Protein AF-C1FEG8-F1 (afdb_monomer_lite)

Secondary structure (DSSP, 8-state):
----S-GGGHHHHHHHHHHHHHTT-TT--GGGGG-HHHHHHHHHH-GGG----SSPPHHHHHHHHHHHHHHHHTTT----PPPPHHHHHHHHHHS---TT---------

Sequence (109 aa):
MQNFAPEEFKEQGKVLDDYAMEYDVPDVQLSRLLDADYLVSLEVAYPQDRDVSDPPTNAEMRFKARRWIKRTVEDGSIGRSRLPEDVEAAIKSRYPDEDGAYKGFKSKK

Radius of gyration: 14.51 Å; chains: 1; bounding box: 30×28×50 Å

Foldseek 3Di:
DDQPADPVLSVLQVLQCVLCVVLVNNVDSLSCLLVPVSLVVVCVVPVVLVPADVVGALVSSLVSSVQVSCVRRVVHPPDPDDDDPSNSVSSCVSRPDPPPPPPDPPPDD

Organism: Micromonas commoda (strain RCC299 / NOUM17 / CCMP2709) (NCBI:txid296587)

pLDDT: mean 75.81, std 14.87, range [41.03, 91.31]

Structure (mmCIF, N/CA/C/O backbone):
data_AF-C1FEG8-F1
#
_entry.id   AF-C1FEG8-F1
#
loop_
_atom_site.group_PDB
_atom_site.id
_atom_site.type_symbol
_atom_site.label_atom_id
_atom_site.label_alt_id
_atom_site.label_comp_id
_atom_site.label_asym_id
_atom_site.label_entity_id
_atom_site.label_seq_id
_atom_site.pdbx_PDB_ins_code
_atom_site.Cartn_x
_atom_site.Cartn_y
_atom_site.Cartn_z
_atom_site.occupancy
_atom_site.B_iso_or_equiv
_atom_site.auth_seq_id
_atom_site.auth_comp_id
_atom_site.auth_asym_id
_atom_site.auth_atom_id
_atom_site.pdbx_PDB_model_num
ATOM 1 N N . MET A 1 1 ? 0.018 -1.243 15.597 1.00 60.84 1 MET A N 1
ATOM 2 C CA . MET A 1 1 ? 0.293 -2.229 14.529 1.00 60.84 1 MET A CA 1
ATOM 3 C C . MET A 1 1 ? 1.783 -2.328 14.301 1.00 60.84 1 MET A C 1
ATOM 5 O O . MET A 1 1 ? 2.482 -1.346 14.520 1.00 60.84 1 MET A O 1
ATOM 9 N N . GLN A 1 2 ? 2.273 -3.504 13.915 1.00 77.12 2 GLN A N 1
ATOM 10 C CA . GLN A 1 2 ? 3.643 -3.642 13.428 1.00 77.12 2 GLN A CA 1
ATOM 11 C C . GLN A 1 2 ? 3.687 -3.100 11.995 1.00 77.12 2 GLN A C 1
ATOM 13 O O . GLN A 1 2 ? 2.882 -3.518 11.172 1.00 77.12 2 GLN A O 1
ATOM 18 N N . ASN A 1 3 ? 4.584 -2.153 11.725 1.00 80.31 3 ASN A N 1
ATOM 19 C CA . ASN A 1 3 ? 4.768 -1.578 10.396 1.00 80.31 3 ASN A CA 1
ATOM 20 C C . ASN A 1 3 ? 5.705 -2.485 9.592 1.00 80.31 3 ASN A C 1
ATOM 22 O O . ASN A 1 3 ? 6.832 -2.743 10.026 1.00 80.31 3 ASN A O 1
ATOM 26 N N . PHE A 1 4 ? 5.220 -2.982 8.458 1.00 82.25 4 PHE A N 1
ATOM 27 C CA . PHE A 1 4 ? 5.942 -3.920 7.597 1.00 82.25 4 PHE A CA 1
ATOM 28 C C . PHE A 1 4 ? 6.536 -3.258 6.352 1.00 82.25 4 PHE A C 1
ATOM 30 O O . PHE A 1 4 ? 7.058 -3.956 5.486 1.00 82.25 4 PHE A O 1
ATOM 37 N N . ALA A 1 5 ? 6.463 -1.931 6.242 1.00 83.81 5 ALA A N 1
ATOM 38 C CA . ALA A 1 5 ? 7.135 -1.227 5.165 1.00 83.81 5 ALA A CA 1
ATOM 39 C C . ALA A 1 5 ? 8.665 -1.358 5.309 1.00 83.81 5 ALA A C 1
ATOM 41 O O . ALA A 1 5 ? 9.177 -1.458 6.436 1.00 83.81 5 ALA A O 1
ATOM 42 N N . PRO A 1 6 ? 9.414 -1.308 4.189 1.00 86.94 6 PRO A N 1
ATOM 43 C CA . PRO A 1 6 ? 10.869 -1.203 4.231 1.00 86.94 6 PRO A CA 1
ATOM 44 C C . PRO A 1 6 ? 11.306 -0.016 5.098 1.00 86.94 6 PRO A C 1
ATOM 46 O O . PRO A 1 6 ? 10.571 0.964 5.217 1.00 86.94 6 PRO A O 1
ATOM 49 N N . GLU A 1 7 ? 12.502 -0.076 5.694 1.00 85.56 7 GLU A N 1
ATOM 50 C CA . GLU A 1 7 ? 12.950 0.943 6.661 1.00 85.56 7 GLU A CA 1
ATOM 51 C C . GLU A 1 7 ? 12.882 2.372 6.111 1.00 85.56 7 GLU A C 1
ATOM 53 O O . GLU A 1 7 ? 12.451 3.279 6.820 1.00 85.56 7 GLU A O 1
ATOM 58 N N . GLU A 1 8 ? 13.211 2.540 4.831 1.00 86.06 8 GLU A N 1
ATOM 59 C CA . GLU A 1 8 ? 13.171 3.814 4.103 1.00 86.06 8 GLU A CA 1
ATOM 60 C C . GLU A 1 8 ? 11.751 4.373 3.915 1.00 86.06 8 GLU A C 1
ATOM 62 O O . GLU A 1 8 ? 11.589 5.563 3.660 1.00 86.06 8 GLU A O 1
ATOM 67 N N . PHE A 1 9 ? 10.723 3.532 4.056 1.00 88.00 9 PHE A N 1
ATOM 68 C CA . PHE A 1 9 ? 9.320 3.879 3.828 1.00 88.00 9 PHE A CA 1
ATOM 69 C C . PHE A 1 9 ? 8.437 3.678 5.065 1.00 88.00 9 PHE A C 1
ATOM 71 O O . PHE A 1 9 ? 7.212 3.604 4.947 1.00 88.00 9 PHE A O 1
ATOM 78 N N . LYS A 1 10 ? 9.018 3.577 6.270 1.00 87.56 10 LYS A N 1
ATOM 79 C CA . LYS A 1 10 ? 8.235 3.382 7.503 1.00 87.56 10 LYS A CA 1
ATOM 80 C C . LYS A 1 10 ? 7.254 4.523 7.763 1.00 87.56 10 LYS A C 1
ATOM 82 O O . LYS A 1 10 ? 6.145 4.258 8.218 1.00 87.56 10 LYS A O 1
ATOM 87 N N . GLU A 1 11 ? 7.604 5.768 7.453 1.00 88.88 11 GLU A N 1
ATOM 88 C CA . GLU A 1 11 ? 6.687 6.901 7.640 1.00 88.88 11 GLU A CA 1
ATOM 89 C C . GLU A 1 11 ? 5.454 6.781 6.733 1.00 88.88 11 GLU A C 1
ATOM 91 O O . GLU A 1 11 ? 4.321 6.911 7.188 1.00 88.88 11 GLU A O 1
ATOM 96 N N . GLN A 1 12 ? 5.664 6.414 5.472 1.00 91.00 12 GLN A N 1
ATOM 97 C CA . GLN A 1 12 ? 4.623 6.157 4.481 1.00 91.00 12 GLN A CA 1
ATOM 98 C C . GLN A 1 12 ? 3.793 4.927 4.864 1.00 91.00 12 GLN A C 1
ATOM 100 O O . GLN A 1 12 ? 2.569 4.947 4.764 1.00 91.00 12 GLN A O 1
ATOM 105 N N . GLY A 1 13 ? 4.442 3.870 5.358 1.00 89.50 13 GLY A N 1
ATOM 106 C CA . GLY A 1 13 ? 3.772 2.680 5.874 1.00 89.50 13 GLY A CA 1
ATOM 107 C C . GLY A 1 13 ? 2.848 3.003 7.045 1.00 89.50 13 GLY A C 1
ATOM 108 O O . GLY A 1 13 ? 1.750 2.464 7.115 1.00 89.50 13 GLY A O 1
ATOM 109 N N . LYS A 1 14 ? 3.244 3.942 7.914 1.00 91.06 14 LYS A N 1
ATOM 110 C CA . LYS A 1 14 ? 2.398 4.406 9.017 1.00 91.06 14 LYS A CA 1
ATOM 111 C C . LYS A 1 14 ? 1.143 5.108 8.501 1.00 91.06 14 LYS A C 1
ATOM 113 O O . LYS A 1 14 ? 0.075 4.817 9.011 1.00 91.06 14 LYS A O 1
ATOM 118 N N . VAL A 1 15 ? 1.251 5.967 7.484 1.00 91.31 15 VAL A N 1
ATOM 119 C CA . VAL A 1 15 ? 0.077 6.612 6.854 1.00 91.31 15 VAL A CA 1
ATOM 120 C C . VAL A 1 15 ? -0.901 5.563 6.322 1.00 91.31 15 VAL A C 1
A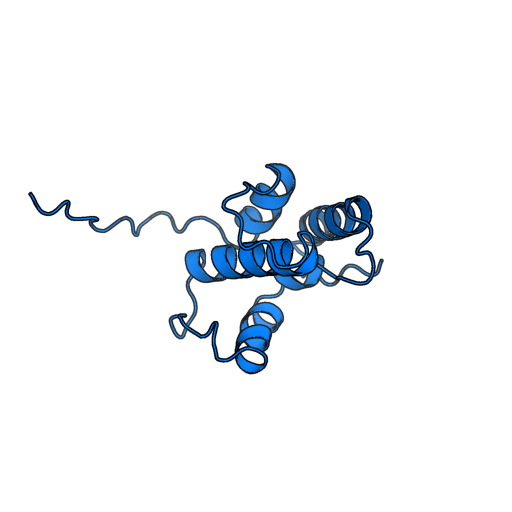TOM 122 O O . VAL A 1 15 ? -2.106 5.672 6.522 1.00 91.31 15 VAL A O 1
ATOM 125 N N . LEU A 1 16 ? -0.383 4.513 5.682 1.00 89.00 16 LEU A N 1
ATOM 126 C CA . LEU A 1 16 ? -1.209 3.423 5.171 1.00 89.00 16 LEU A CA 1
ATOM 127 C C . LEU A 1 16 ? -1.888 2.621 6.291 1.00 89.00 16 LEU A C 1
ATOM 129 O O . LEU A 1 16 ? -3.079 2.344 6.198 1.00 89.00 16 LEU A O 1
ATOM 133 N N . ASP A 1 17 ? -1.162 2.257 7.347 1.00 89.19 17 ASP A N 1
ATOM 134 C CA . ASP A 1 17 ? -1.738 1.523 8.482 1.00 89.19 17 ASP A CA 1
ATOM 135 C C . ASP A 1 17 ? -2.729 2.394 9.284 1.00 89.19 17 ASP A C 1
ATOM 137 O O . ASP A 1 17 ? -3.755 1.895 9.744 1.00 89.19 17 ASP A O 1
ATOM 141 N N . ASP A 1 18 ? -2.471 3.702 9.407 1.00 89.31 18 ASP A N 1
ATOM 142 C CA . ASP A 1 18 ? -3.395 4.666 10.017 1.00 89.31 18 ASP A CA 1
ATOM 143 C C . ASP A 1 18 ? -4.703 4.748 9.210 1.00 89.31 18 ASP A C 1
ATOM 145 O O . ASP A 1 18 ? -5.785 4.664 9.789 1.00 89.31 18 ASP A O 1
ATOM 149 N N . TYR A 1 19 ? -4.623 4.778 7.876 1.00 87.50 19 TYR A N 1
ATOM 150 C CA . TYR A 1 19 ? -5.800 4.723 7.005 1.00 87.50 19 TYR A CA 1
ATOM 151 C C . TYR A 1 19 ? -6.604 3.422 7.170 1.00 87.50 19 TYR A C 1
ATOM 153 O O . TYR A 1 19 ? -7.832 3.449 7.178 1.00 87.50 19 TYR A O 1
ATOM 161 N N . ALA A 1 20 ? -5.945 2.272 7.353 1.00 86.19 20 ALA A N 1
ATOM 162 C CA . ALA A 1 20 ? -6.644 1.017 7.652 1.00 86.19 20 ALA A CA 1
ATOM 163 C C . ALA A 1 20 ? -7.405 1.083 8.990 1.00 86.19 20 ALA A C 1
ATOM 165 O O . ALA A 1 20 ? -8.524 0.578 9.093 1.00 86.19 20 ALA A O 1
ATOM 166 N N . MET A 1 21 ? -6.820 1.730 10.005 1.00 86.50 21 MET A N 1
ATOM 167 C CA . MET A 1 21 ? -7.471 1.942 11.303 1.00 86.50 21 MET A CA 1
ATOM 168 C C . MET A 1 21 ? -8.697 2.851 11.202 1.00 86.50 21 MET A C 1
ATOM 170 O O . MET A 1 21 ? -9.708 2.560 11.835 1.00 86.50 21 MET A O 1
ATOM 174 N N . GLU A 1 22 ? -8.634 3.921 10.406 1.00 86.12 22 GLU A N 1
ATOM 175 C CA . GLU A 1 22 ? -9.763 4.847 10.221 1.00 86.12 22 GLU A CA 1
ATOM 176 C C . GLU A 1 22 ? -11.013 4.169 9.644 1.00 86.12 22 GLU A C 1
ATOM 178 O O . GLU A 1 22 ? -12.133 4.589 9.931 1.00 86.12 22 GLU A O 1
ATOM 183 N N . TYR A 1 23 ? -10.824 3.106 8.864 1.00 82.25 23 TYR A N 1
ATOM 184 C CA . TYR A 1 23 ? -11.902 2.340 8.238 1.00 82.25 23 TYR A CA 1
ATOM 185 C C . TYR A 1 23 ? -12.252 1.052 8.991 1.00 82.25 23 TYR A C 1
ATOM 187 O O . TYR A 1 23 ? -12.933 0.189 8.442 1.00 82.25 23 TYR A O 1
ATOM 195 N N . ASP A 1 24 ? -11.798 0.917 10.241 1.00 82.00 24 ASP A N 1
ATOM 196 C CA . ASP A 1 24 ? -12.078 -0.238 11.104 1.00 82.00 24 ASP A CA 1
ATOM 197 C C . ASP A 1 24 ? -11.620 -1.580 10.495 1.00 82.00 24 ASP A C 1
ATOM 199 O O . ASP A 1 24 ? -12.164 -2.642 10.787 1.00 82.00 24 ASP A O 1
ATOM 203 N N . VAL A 1 25 ? -10.560 -1.552 9.675 1.00 80.19 25 VAL A N 1
ATOM 204 C CA . VAL A 1 25 ? -9.904 -2.752 9.126 1.00 80.19 25 VAL A CA 1
ATOM 205 C C . VAL A 1 25 ? -8.470 -2.910 9.650 1.00 80.19 25 VAL A C 1
ATOM 207 O O . VAL A 1 25 ? -7.525 -3.052 8.869 1.00 80.19 25 VAL A O 1
ATOM 210 N N . PRO A 1 26 ? -8.265 -2.915 10.983 1.00 74.12 26 PRO A N 1
ATOM 211 C CA . PRO A 1 26 ? -6.937 -2.879 11.582 1.00 74.12 26 PRO A CA 1
ATOM 212 C C . PRO A 1 26 ? -6.085 -4.127 11.306 1.00 74.12 26 PRO A C 1
ATOM 214 O O . PRO A 1 26 ? -4.857 -4.089 11.390 1.00 74.12 26 PRO A O 1
ATOM 217 N N . ASP A 1 27 ? -6.719 -5.245 10.967 1.00 78.19 27 ASP A N 1
ATOM 218 C CA . ASP A 1 27 ? -6.020 -6.481 10.618 1.00 78.19 27 ASP A CA 1
ATOM 219 C C . ASP A 1 27 ? -5.324 -6.400 9.247 1.00 78.19 27 ASP A C 1
ATOM 221 O O . ASP A 1 27 ? -4.441 -7.206 8.936 1.00 78.19 27 ASP A O 1
ATOM 225 N N . VAL A 1 28 ? -5.685 -5.408 8.425 1.00 80.06 28 VAL A N 1
ATOM 226 C CA . VAL A 1 28 ? -5.099 -5.186 7.106 1.00 80.06 28 VAL A CA 1
ATOM 227 C C . VAL A 1 28 ? -3.827 -4.352 7.239 1.00 80.06 28 VAL A C 1
ATOM 229 O O . VAL A 1 28 ? -3.852 -3.145 7.454 1.00 80.06 28 VAL A O 1
ATOM 232 N N . GLN A 1 29 ? -2.685 -5.005 7.045 1.00 85.69 29 GLN A N 1
ATOM 233 C CA . GLN A 1 29 ? -1.359 -4.384 7.109 1.00 85.69 29 GLN A CA 1
ATOM 234 C C . GLN A 1 29 ? -1.031 -3.677 5.786 1.00 85.69 29 GLN A C 1
ATOM 236 O O . GLN A 1 29 ? -0.273 -4.203 4.964 1.00 85.69 29 GLN A O 1
ATOM 241 N N . LEU A 1 30 ? -1.630 -2.507 5.544 1.00 87.31 30 LEU A N 1
ATOM 242 C CA . LEU A 1 30 ? -1.443 -1.757 4.298 1.00 87.31 30 LEU A CA 1
ATOM 243 C C . LEU A 1 30 ? 0.010 -1.303 4.093 1.00 87.31 30 LEU A C 1
ATOM 245 O O . LEU A 1 30 ? 0.445 -1.193 2.946 1.00 87.31 30 LEU A O 1
ATOM 249 N N . SER A 1 31 ? 0.799 -1.143 5.161 1.00 90.31 31 SER A N 1
ATOM 250 C CA . SER A 1 31 ? 2.246 -0.899 5.081 1.00 90.31 31 SER A CA 1
ATOM 251 C C . SER A 1 31 ? 3.006 -1.954 4.269 1.00 90.31 31 SER A C 1
ATOM 253 O O . SER A 1 31 ? 3.990 -1.617 3.606 1.00 90.31 31 SER A O 1
ATOM 255 N N . ARG A 1 32 ? 2.524 -3.208 4.222 1.00 89.25 32 ARG A N 1
ATOM 256 C CA . ARG A 1 32 ? 3.112 -4.266 3.379 1.00 89.25 32 ARG A CA 1
ATOM 257 C C . ARG A 1 32 ? 3.024 -3.971 1.889 1.00 89.25 32 ARG A C 1
ATOM 259 O O . ARG A 1 32 ? 3.822 -4.493 1.126 1.00 89.25 32 ARG A O 1
ATOM 266 N N . LEU A 1 33 ? 2.087 -3.134 1.448 1.00 88.81 33 LEU A N 1
ATOM 267 C CA . LEU A 1 33 ? 1.944 -2.792 0.030 1.00 88.81 33 LEU A CA 1
ATOM 268 C C . LEU A 1 33 ? 3.105 -1.936 -0.500 1.00 88.81 33 LEU A C 1
ATOM 270 O O . LEU A 1 33 ? 3.199 -1.741 -1.708 1.00 88.81 33 LEU A O 1
ATOM 274 N N . LEU A 1 34 ? 3.968 -1.420 0.383 1.00 88.62 34 LEU A N 1
ATOM 275 C CA . LEU A 1 34 ? 5.207 -0.726 0.012 1.00 88.62 34 LEU A CA 1
ATOM 276 C C . LEU A 1 34 ? 6.389 -1.690 -0.187 1.00 88.62 34 LEU A C 1
ATOM 278 O O . LEU A 1 34 ? 7.422 -1.299 -0.745 1.00 88.62 34 LEU A O 1
ATOM 282 N N . ASP A 1 35 ? 6.241 -2.942 0.248 1.00 88.50 35 ASP A N 1
ATOM 283 C CA . ASP A 1 35 ? 7.154 -4.031 -0.068 1.00 88.50 35 ASP A CA 1
ATOM 284 C C . ASP A 1 35 ? 6.808 -4.578 -1.463 1.00 88.50 35 ASP A C 1
ATOM 286 O O . ASP A 1 35 ? 5.711 -5.079 -1.720 1.00 88.50 35 ASP A O 1
ATOM 290 N N . ALA A 1 36 ? 7.758 -4.438 -2.389 1.00 82.88 36 ALA A N 1
ATOM 291 C CA . ALA A 1 36 ? 7.574 -4.849 -3.772 1.00 82.88 36 ALA A CA 1
ATOM 292 C C . ALA A 1 36 ? 7.444 -6.372 -3.913 1.00 82.88 36 ALA A C 1
ATOM 294 O O . ALA A 1 36 ? 6.610 -6.822 -4.697 1.00 82.88 36 ALA A O 1
ATOM 295 N N . ASP A 1 37 ? 8.202 -7.151 -3.138 1.00 83.62 37 ASP A N 1
ATOM 296 C CA . ASP A 1 37 ? 8.150 -8.613 -3.192 1.00 83.62 37 ASP A CA 1
ATOM 297 C C . ASP A 1 37 ? 6.806 -9.113 -2.665 1.00 83.62 37 ASP A C 1
ATOM 299 O O . ASP A 1 37 ? 6.178 -9.993 -3.261 1.00 83.62 37 ASP A O 1
ATOM 303 N N . TYR A 1 38 ? 6.303 -8.492 -1.594 1.00 86.06 38 TYR A N 1
ATOM 304 C CA . TYR A 1 38 ? 4.955 -8.763 -1.107 1.00 86.06 38 TYR A CA 1
ATOM 305 C C . TYR A 1 38 ? 3.897 -8.421 -2.161 1.00 86.06 38 TYR A C 1
ATOM 307 O O . TYR A 1 38 ? 3.032 -9.250 -2.453 1.00 86.06 38 TYR A O 1
ATOM 315 N N . LEU A 1 39 ? 3.972 -7.233 -2.766 1.00 81.75 39 LEU A N 1
ATOM 316 C CA . LEU A 1 39 ? 2.986 -6.780 -3.747 1.00 81.75 39 LEU A CA 1
ATOM 317 C C . LEU A 1 39 ? 2.946 -7.681 -4.993 1.00 81.75 39 LEU A C 1
ATOM 319 O O . LEU A 1 39 ? 1.857 -7.982 -5.485 1.00 81.75 39 LEU A O 1
ATOM 323 N N . VAL A 1 40 ? 4.105 -8.158 -5.456 1.00 80.56 40 VAL A N 1
ATOM 324 C CA . VAL A 1 40 ? 4.214 -9.151 -6.538 1.00 80.56 40 VAL A CA 1
ATOM 325 C C . VAL A 1 40 ? 3.694 -10.514 -6.080 1.00 80.56 40 VAL A C 1
ATOM 327 O O . VAL A 1 40 ? 2.956 -11.170 -6.811 1.00 80.56 40 VAL A O 1
ATOM 330 N N . SER A 1 41 ? 3.982 -10.941 -4.846 1.00 80.81 41 SER A N 1
ATOM 331 C CA . SER A 1 41 ? 3.476 -12.219 -4.320 1.00 80.81 41 SER A CA 1
ATOM 332 C C . SER A 1 41 ? 1.942 -12.286 -4.269 1.00 80.81 41 SER A C 1
ATOM 334 O O . SER A 1 41 ? 1.363 -13.360 -4.453 1.00 80.81 41 SER A O 1
ATOM 336 N N . LEU A 1 42 ? 1.260 -11.142 -4.108 1.00 74.81 42 LEU A N 1
ATOM 337 C CA . LEU A 1 42 ? -0.203 -11.075 -4.170 1.00 74.81 42 LEU A CA 1
ATOM 338 C C . LEU A 1 42 ? -0.750 -11.476 -5.550 1.00 74.81 42 LEU A C 1
ATOM 340 O O . LEU A 1 42 ? -1.887 -11.919 -5.646 1.00 74.81 42 LEU A O 1
ATOM 344 N N . GLU A 1 43 ? 0.031 -11.387 -6.622 1.00 66.88 43 GLU A N 1
ATOM 345 C CA . GLU A 1 43 ? -0.368 -11.858 -7.959 1.00 66.88 43 GLU A CA 1
ATOM 346 C C . GLU A 1 43 ? -0.433 -13.370 -8.051 1.00 66.88 43 GLU A C 1
ATOM 348 O O . GLU A 1 43 ? -1.314 -13.922 -8.707 1.00 66.88 43 GLU A O 1
ATOM 353 N N . VAL A 1 44 ? 0.492 -14.040 -7.366 1.00 66.25 44 VAL A N 1
ATOM 354 C CA . VAL A 1 44 ? 0.517 -15.500 -7.284 1.00 66.25 44 VAL A CA 1
ATOM 355 C C . VAL A 1 44 ? -0.725 -15.994 -6.544 1.00 66.25 44 VAL A C 1
ATOM 357 O O . VAL A 1 44 ? -1.316 -17.000 -6.932 1.00 66.25 44 VAL A O 1
ATOM 360 N N . ALA A 1 45 ? -1.162 -15.256 -5.520 1.00 68.38 45 ALA A N 1
ATOM 361 C CA . ALA A 1 45 ? -2.394 -15.545 -4.792 1.00 68.38 45 ALA A CA 1
ATOM 362 C C . ALA A 1 45 ? -3.671 -15.187 -5.584 1.00 68.38 45 ALA A C 1
ATOM 364 O O . ALA A 1 45 ? -4.711 -15.810 -5.370 1.00 68.38 45 ALA A O 1
ATOM 365 N N . TYR A 1 46 ? -3.603 -14.219 -6.507 1.00 67.69 46 TYR A N 1
ATOM 366 C CA . TYR A 1 46 ? -4.741 -13.721 -7.290 1.00 67.69 46 TYR A CA 1
ATOM 367 C C . TYR A 1 46 ? -4.403 -13.675 -8.791 1.00 67.69 46 TYR A C 1
ATOM 369 O O . TYR A 1 46 ? -4.216 -12.594 -9.357 1.00 67.69 46 TYR A O 1
ATOM 377 N N . PRO A 1 47 ? -4.359 -14.836 -9.472 1.00 64.50 47 PRO A N 1
ATOM 378 C CA . PRO A 1 47 ? -3.918 -14.944 -10.866 1.00 64.50 47 PRO A CA 1
ATOM 379 C C . PRO A 1 47 ? -4.804 -14.187 -11.871 1.00 64.50 47 PRO A C 1
ATOM 381 O O . PRO A 1 47 ? -4.382 -13.937 -12.996 1.00 64.50 47 PRO A O 1
ATOM 384 N N . GLN A 1 48 ? -6.018 -13.793 -11.481 1.00 65.69 48 GLN A N 1
ATOM 385 C CA . GLN A 1 48 ? -6.899 -12.908 -12.249 1.00 65.69 48 GLN A CA 1
ATOM 386 C C . GLN A 1 48 ? -6.433 -11.440 -12.289 1.00 65.69 48 GLN A C 1
ATOM 388 O O . GLN A 1 48 ? -6.932 -10.672 -13.103 1.00 65.69 48 GLN A O 1
ATOM 393 N N . ASP A 1 49 ? -5.497 -11.041 -11.422 1.00 6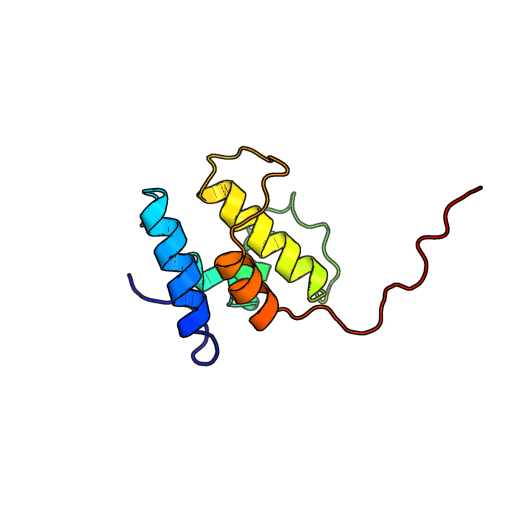1.47 49 ASP A N 1
ATOM 394 C CA . ASP A 1 49 ? -4.914 -9.692 -11.354 1.00 61.47 49 ASP A CA 1
ATOM 395 C C . ASP A 1 49 ? -3.499 -9.645 -11.994 1.00 61.47 49 ASP A C 1
ATOM 397 O O . ASP A 1 49 ? -2.694 -8.751 -11.706 1.00 61.47 49 ASP A O 1
ATOM 401 N N . ARG A 1 50 ? -3.193 -10.619 -12.866 1.00 56.12 50 ARG A N 1
ATOM 402 C CA . ARG A 1 50 ? -1.892 -10.850 -13.523 1.00 56.12 50 ARG A CA 1
ATOM 403 C C . ARG A 1 50 ? -1.674 -10.013 -14.800 1.00 56.12 50 ARG A C 1
ATOM 405 O O . ARG A 1 50 ? -0.806 -10.336 -15.603 1.00 56.12 50 ARG A O 1
ATOM 412 N N . ASP A 1 51 ? -2.440 -8.940 -15.002 1.00 57.19 51 ASP A N 1
ATOM 413 C CA . ASP A 1 51 ? -2.207 -7.953 -16.076 1.00 57.19 51 ASP A CA 1
ATOM 414 C C . ASP A 1 51 ? -1.005 -7.058 -15.727 1.00 57.19 51 ASP A C 1
ATOM 416 O O . ASP A 1 51 ? -1.135 -5.860 -15.482 1.00 57.19 51 ASP A O 1
ATOM 420 N N . VAL A 1 52 ? 0.168 -7.671 -15.609 1.00 60.28 52 VAL A N 1
ATOM 421 C CA . VAL A 1 52 ? 1.409 -7.007 -15.216 1.00 60.28 52 VAL A CA 1
ATOM 422 C C . VAL A 1 52 ? 2.536 -7.517 -16.075 1.00 60.28 52 VAL A C 1
ATOM 424 O O . VAL A 1 52 ? 2.669 -8.718 -16.319 1.00 60.28 52 VAL A O 1
ATOM 427 N N . SER A 1 53 ? 3.349 -6.577 -16.518 1.00 62.31 53 SER A N 1
ATOM 428 C CA . SER A 1 53 ? 4.619 -6.856 -17.162 1.00 62.31 53 SER A CA 1
ATOM 429 C C . SER A 1 53 ? 5.557 -7.562 -16.173 1.00 62.31 53 SER A C 1
ATOM 431 O O . SER A 1 53 ? 5.521 -7.283 -14.978 1.00 62.31 53 SER A O 1
ATOM 433 N N . ASP A 1 54 ? 6.400 -8.473 -16.665 1.00 61.66 54 ASP A N 1
ATOM 434 C CA . ASP A 1 54 ? 7.529 -9.025 -15.907 1.00 61.66 54 ASP A CA 1
ATOM 435 C C . ASP A 1 54 ? 8.831 -8.480 -16.525 1.00 61.66 54 ASP A C 1
ATOM 437 O O . ASP A 1 54 ? 9.147 -8.844 -17.666 1.00 61.66 54 ASP A O 1
ATOM 441 N N . PRO A 1 55 ? 9.564 -7.566 -15.856 1.00 67.88 55 PRO A N 1
ATOM 442 C CA . PRO A 1 55 ? 9.325 -7.039 -14.506 1.00 67.88 55 PRO A CA 1
ATOM 443 C C . PRO A 1 55 ? 8.210 -5.967 -14.441 1.00 67.88 55 PRO A C 1
ATOM 445 O O . PRO A 1 55 ? 7.986 -5.260 -15.430 1.00 67.88 55 PRO A O 1
ATOM 448 N N . PRO A 1 56 ? 7.543 -5.796 -13.278 1.00 73.25 56 PRO A N 1
ATOM 449 C CA . PRO A 1 56 ? 6.453 -4.836 -13.114 1.00 73.25 56 PRO A CA 1
ATOM 450 C C . PRO A 1 56 ? 6.961 -3.391 -13.088 1.00 73.25 56 PRO A C 1
ATOM 452 O O . PRO A 1 56 ? 7.943 -3.056 -12.423 1.00 73.25 56 PRO A O 1
ATOM 455 N N . THR A 1 57 ? 6.253 -2.507 -13.783 1.00 82.81 57 THR A N 1
ATOM 456 C CA . THR A 1 57 ? 6.521 -1.063 -13.811 1.00 82.81 57 THR A CA 1
ATOM 457 C C . THR A 1 57 ? 6.026 -0.373 -12.540 1.00 82.81 57 THR A C 1
ATOM 459 O O . THR A 1 57 ? 5.072 -0.812 -11.893 1.00 82.81 57 THR A O 1
ATOM 462 N N . ASN A 1 58 ? 6.591 0.793 -12.205 1.00 84.31 58 ASN A N 1
ATOM 463 C CA . ASN A 1 58 ? 6.115 1.578 -11.056 1.00 84.31 58 ASN A CA 1
ATOM 464 C C . ASN A 1 58 ? 4.629 1.957 -11.186 1.00 84.31 58 ASN A C 1
ATOM 466 O O . ASN A 1 58 ? 3.920 2.033 -10.183 1.00 84.31 58 ASN A O 1
ATOM 470 N N . ALA A 1 59 ? 4.140 2.183 -12.409 1.00 82.56 59 ALA A N 1
ATOM 471 C CA . ALA A 1 59 ? 2.731 2.480 -12.659 1.00 82.56 59 ALA A CA 1
ATOM 472 C C . ALA A 1 59 ? 1.820 1.294 -12.301 1.00 82.56 59 ALA A C 1
ATOM 474 O O . ALA A 1 59 ? 0.787 1.484 -11.653 1.00 82.56 59 ALA A O 1
ATOM 475 N N . GLU A 1 60 ? 2.223 0.077 -12.669 1.00 82.44 60 GLU A N 1
ATOM 476 C CA . GLU A 1 60 ? 1.517 -1.156 -12.317 1.00 82.44 60 GLU A CA 1
ATOM 477 C C . GLU A 1 60 ? 1.553 -1.409 -10.804 1.00 82.44 60 GLU A C 1
ATOM 479 O O . GLU A 1 60 ? 0.514 -1.697 -10.205 1.00 82.44 60 GLU A O 1
ATOM 484 N N . MET A 1 61 ? 2.707 -1.200 -10.162 1.00 84.50 61 MET A N 1
ATOM 485 C CA . MET A 1 61 ? 2.855 -1.319 -8.706 1.00 84.50 61 MET A CA 1
ATOM 486 C C . MET A 1 61 ? 1.955 -0.318 -7.964 1.00 84.50 61 MET A C 1
ATOM 488 O O . MET A 1 61 ? 1.199 -0.702 -7.070 1.00 84.50 61 MET A O 1
ATOM 492 N N . ARG A 1 62 ? 1.915 0.956 -8.392 1.00 87.12 62 ARG A N 1
ATOM 493 C CA . ARG A 1 62 ? 0.963 1.948 -7.851 1.00 87.12 62 ARG A CA 1
ATOM 494 C C . ARG A 1 62 ? -0.479 1.495 -8.014 1.00 87.12 62 ARG A C 1
ATOM 496 O O . ARG A 1 62 ? -1.276 1.614 -7.083 1.00 87.12 62 ARG A O 1
ATOM 503 N N . 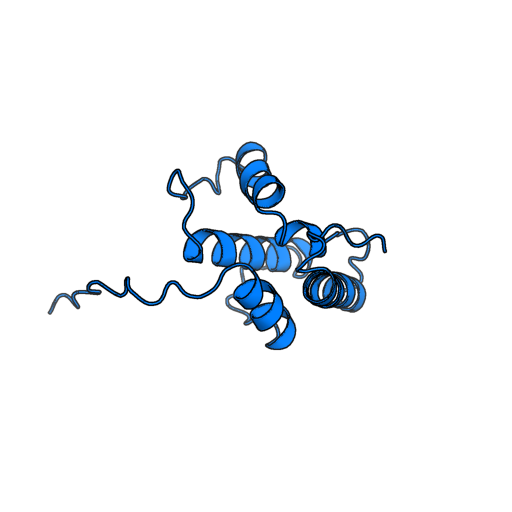PHE A 1 63 ? -0.839 1.031 -9.208 1.00 83.56 63 PHE A N 1
ATOM 504 C CA . PHE A 1 63 ? -2.201 0.607 -9.502 1.00 83.56 63 PHE A CA 1
ATOM 505 C C . PHE A 1 63 ? -2.623 -0.572 -8.619 1.00 83.56 63 PHE A C 1
ATOM 507 O O . PHE A 1 63 ? -3.727 -0.557 -8.072 1.00 83.56 63 PHE A O 1
ATOM 514 N N . LYS A 1 64 ? -1.730 -1.544 -8.405 1.00 83.31 64 LYS A N 1
ATOM 515 C CA . LYS A 1 64 ? -1.950 -2.680 -7.502 1.00 83.31 64 LYS A CA 1
ATOM 516 C C . LYS A 1 64 ? -2.118 -2.255 -6.061 1.00 83.31 64 LYS A C 1
ATOM 518 O O . LYS A 1 64 ? -3.113 -2.640 -5.458 1.00 83.31 64 LYS A O 1
ATOM 523 N N . ALA A 1 65 ? -1.210 -1.437 -5.532 1.00 87.19 65 ALA A N 1
ATOM 524 C CA . ALA A 1 65 ? -1.320 -0.934 -4.166 1.00 87.19 65 ALA A CA 1
ATOM 525 C C . ALA A 1 65 ? -2.673 -0.235 -3.955 1.00 87.19 65 ALA A C 1
ATOM 527 O O . ALA A 1 65 ? -3.418 -0.576 -3.040 1.00 87.19 65 ALA A O 1
ATOM 528 N N . ARG A 1 66 ? -3.066 0.651 -4.883 1.00 86.00 66 ARG A N 1
ATOM 529 C CA . ARG A 1 66 ? -4.372 1.328 -4.850 1.00 86.00 66 ARG A CA 1
ATOM 530 C C . ARG A 1 66 ? -5.542 0.348 -4.889 1.00 86.00 66 ARG A C 1
ATOM 532 O O . ARG A 1 66 ? -6.492 0.497 -4.128 1.00 86.00 66 ARG A O 1
ATOM 539 N N . ARG A 1 67 ? -5.497 -0.637 -5.787 1.00 82.94 67 ARG A N 1
ATOM 540 C CA . ARG A 1 67 ? -6.543 -1.659 -5.933 1.00 82.94 67 ARG A CA 1
ATOM 541 C C . ARG A 1 67 ? -6.684 -2.495 -4.665 1.00 82.94 67 ARG A C 1
ATOM 543 O O . ARG A 1 67 ? -7.810 -2.765 -4.265 1.00 82.94 67 ARG A O 1
ATOM 550 N N . TRP A 1 68 ? -5.569 -2.874 -4.047 1.00 84.75 68 TRP A N 1
ATOM 551 C CA . TRP A 1 68 ? -5.548 -3.632 -2.802 1.00 84.75 68 TRP A CA 1
ATOM 552 C C . TRP A 1 68 ? -6.133 -2.840 -1.647 1.00 84.75 68 TRP A C 1
ATOM 554 O O . TRP A 1 68 ? -7.068 -3.340 -1.034 1.00 84.75 68 TRP A O 1
ATOM 564 N N . ILE A 1 69 ? -5.685 -1.597 -1.444 1.00 86.06 69 ILE A N 1
ATOM 565 C CA . ILE A 1 69 ? -6.240 -0.696 -0.423 1.00 86.06 69 ILE A CA 1
ATOM 566 C C . ILE A 1 69 ? -7.756 -0.606 -0.573 1.00 86.06 69 ILE A C 1
ATOM 568 O O . ILE A 1 69 ? -8.481 -0.853 0.379 1.00 86.06 69 ILE A O 1
ATOM 572 N N . LYS A 1 70 ? -8.260 -0.336 -1.779 1.00 83.06 70 LYS A N 1
ATOM 573 C CA . LYS A 1 70 ? -9.709 -0.258 -2.012 1.00 83.06 70 LYS A CA 1
ATOM 574 C C . LYS A 1 70 ? -10.433 -1.573 -1.775 1.00 83.06 70 LYS A C 1
ATOM 576 O O . LYS A 1 70 ? -11.506 -1.585 -1.192 1.00 83.06 70 LYS A O 1
ATOM 581 N N . ARG A 1 71 ? -9.862 -2.690 -2.232 1.00 79.94 71 ARG A N 1
ATOM 582 C CA . ARG A 1 71 ? -10.459 -4.017 -2.044 1.00 79.94 71 ARG A CA 1
ATOM 583 C C . ARG A 1 71 ? -10.614 -4.339 -0.558 1.00 79.94 71 ARG A C 1
ATOM 585 O O . ARG A 1 71 ? -11.632 -4.911 -0.193 1.00 79.94 71 ARG A O 1
ATOM 592 N N . THR A 1 72 ? -9.620 -3.991 0.258 1.00 80.62 72 THR A N 1
ATOM 593 C CA . THR A 1 72 ? -9.596 -4.298 1.692 1.00 80.62 72 THR A CA 1
ATOM 594 C C . THR A 1 72 ? -10.352 -3.285 2.541 1.00 80.62 72 THR A C 1
ATOM 596 O O . THR A 1 72 ? -10.958 -3.674 3.526 1.00 80.62 72 THR A O 1
ATOM 599 N N . VAL A 1 73 ? -10.300 -2.003 2.177 1.00 79.12 73 VAL A N 1
ATOM 600 C CA . VAL A 1 73 ? -10.861 -0.896 2.962 1.00 79.12 73 VAL A CA 1
ATOM 601 C C . VAL A 1 73 ? -12.297 -0.564 2.547 1.00 79.12 73 VAL A C 1
ATOM 603 O O . VAL A 1 73 ? -13.138 -0.303 3.395 1.00 79.12 73 VAL A O 1
ATOM 606 N N . GLU A 1 74 ? -12.608 -0.594 1.249 1.00 70.25 74 GLU A N 1
ATOM 607 C CA . GLU A 1 74 ? -13.928 -0.220 0.715 1.00 70.25 74 GLU A CA 1
ATOM 608 C C . GLU A 1 74 ? -14.812 -1.449 0.376 1.00 70.25 74 GLU A C 1
ATOM 610 O O . GLU A 1 74 ? -15.645 -1.372 -0.530 1.00 70.25 74 GLU A O 1
ATOM 615 N N . ASP A 1 75 ? -14.625 -2.588 1.062 1.00 63.94 75 ASP A N 1
ATOM 616 C CA . ASP A 1 75 ? -15.427 -3.832 0.943 1.00 63.94 75 ASP A CA 1
ATOM 617 C C . ASP A 1 75 ? -15.710 -4.258 -0.514 1.00 63.94 75 ASP A C 1
ATOM 619 O O . ASP A 1 75 ? -16.842 -4.446 -0.957 1.00 63.94 75 ASP A O 1
ATOM 623 N N . GLY A 1 76 ? -14.664 -4.324 -1.343 1.00 53.41 76 GLY A N 1
ATOM 624 C CA . GLY A 1 76 ? -14.814 -4.758 -2.735 1.00 53.41 76 GLY A CA 1
ATOM 625 C C . GLY A 1 76 ? -15.626 -3.816 -3.633 1.00 53.41 76 GLY A C 1
ATOM 626 O O . GLY A 1 76 ? -15.864 -4.161 -4.796 1.00 53.41 76 GLY A O 1
ATOM 627 N N . SER A 1 77 ? -15.996 -2.615 -3.175 1.00 50.53 77 SER A N 1
ATOM 628 C CA . SER A 1 77 ? -16.459 -1.577 -4.085 1.00 50.53 77 SER A CA 1
ATOM 629 C C . SER A 1 77 ? -15.277 -1.175 -4.972 1.00 50.53 77 SER A C 1
ATOM 631 O O . SER A 1 77 ? -14.372 -0.427 -4.613 1.00 50.53 77 SER A O 1
ATOM 633 N N . ILE A 1 78 ? -15.252 -1.724 -6.190 1.00 50.84 78 ILE A N 1
ATOM 634 C CA . ILE A 1 78 ? -14.331 -1.334 -7.269 1.00 50.84 78 ILE A CA 1
ATOM 635 C C . ILE A 1 78 ? -14.779 0.050 -7.785 1.00 50.84 78 ILE A C 1
ATOM 637 O O . ILE A 1 78 ? -15.047 0.265 -8.966 1.00 50.84 78 ILE A O 1
ATOM 641 N N . GLY A 1 79 ? -14.963 0.996 -6.867 1.00 47.25 79 GLY A N 1
ATOM 642 C CA . GLY A 1 79 ? -15.379 2.353 -7.131 1.00 47.25 79 GLY A CA 1
ATOM 643 C C . GLY A 1 79 ? -14.200 3.166 -7.637 1.00 47.25 79 GLY A C 1
ATOM 644 O O . GLY A 1 79 ? -13.055 3.027 -7.198 1.00 47.25 79 GLY A O 1
ATOM 645 N N . ARG A 1 80 ? -14.474 4.088 -8.559 1.00 54.66 80 ARG A N 1
ATOM 646 C CA . ARG A 1 80 ? -13.519 5.109 -9.019 1.00 54.66 80 ARG A CA 1
ATOM 647 C C 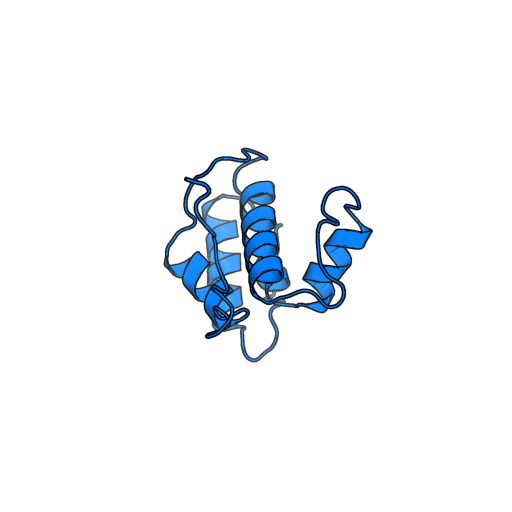. ARG A 1 80 ? -13.192 6.158 -7.935 1.00 54.66 80 ARG A C 1
ATOM 649 O O . ARG A 1 80 ? -12.631 7.193 -8.281 1.00 54.66 80 ARG A O 1
ATOM 656 N N . SER A 1 81 ? -13.518 5.911 -6.662 1.00 62.94 81 SER A N 1
ATOM 657 C CA . SER A 1 81 ? -13.205 6.783 -5.524 1.00 62.94 81 SER A CA 1
ATOM 658 C C . SER A 1 81 ? -11.714 7.103 -5.505 1.00 62.94 81 SER A C 1
ATOM 660 O O . SER A 1 81 ? -10.878 6.217 -5.671 1.00 62.94 81 SER A O 1
ATOM 662 N N 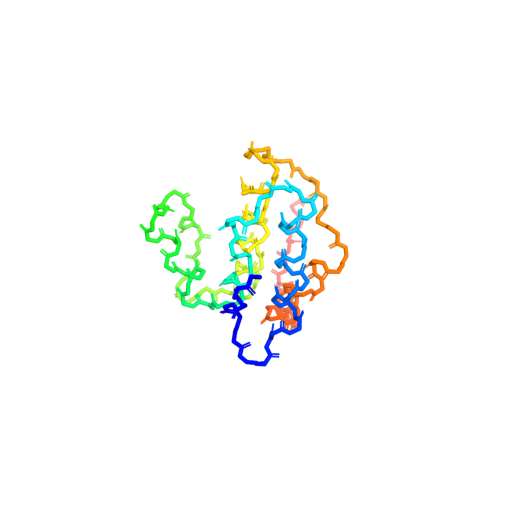. ARG A 1 82 ? -11.340 8.375 -5.400 1.00 74.00 82 ARG A N 1
ATOM 663 C CA . ARG A 1 82 ? -9.927 8.720 -5.213 1.00 74.00 82 ARG A CA 1
ATOM 664 C C . ARG A 1 82 ? -9.526 8.320 -3.798 1.00 74.00 82 ARG A C 1
ATOM 666 O O . ARG A 1 82 ? -10.302 8.540 -2.877 1.00 74.00 82 ARG A O 1
ATOM 673 N N . LEU A 1 83 ? -8.333 7.742 -3.654 1.00 83.25 83 LEU A N 1
ATOM 674 C CA . LEU A 1 83 ? -7.737 7.619 -2.328 1.00 83.25 83 LEU A CA 1
ATOM 675 C C . LEU A 1 83 ? -7.432 9.028 -1.796 1.00 83.25 83 LEU A C 1
ATOM 677 O O . LEU A 1 83 ? -7.226 9.940 -2.609 1.00 83.25 83 LEU A O 1
ATOM 681 N N . PRO A 1 84 ? -7.388 9.206 -0.470 1.00 87.44 84 PRO A N 1
ATOM 682 C CA . PRO A 1 84 ? -6.876 10.426 0.136 1.00 87.44 84 PRO A CA 1
ATOM 683 C C . PRO A 1 84 ? -5.487 10.806 -0.394 1.00 87.44 84 PRO A C 1
ATOM 685 O O . PRO A 1 84 ? -4.710 9.951 -0.830 1.00 87.44 84 PRO A O 1
ATOM 688 N N . GLU A 1 85 ? -5.186 12.104 -0.400 1.00 88.12 85 GLU A N 1
ATOM 689 C CA . GLU A 1 85 ? -3.956 12.637 -0.996 1.00 88.12 85 GLU A CA 1
ATOM 690 C C . GLU A 1 85 ? -2.693 12.145 -0.278 1.00 88.12 85 GLU A C 1
ATOM 692 O O . GLU A 1 85 ? -1.701 11.833 -0.929 1.00 88.12 85 GLU A O 1
ATOM 697 N N . ASP A 1 86 ? -2.749 12.014 1.041 1.00 89.69 86 ASP A N 1
ATOM 698 C CA . ASP A 1 86 ? -1.704 11.480 1.915 1.00 89.69 86 ASP A CA 1
ATOM 699 C C . ASP A 1 86 ? -1.411 10.000 1.630 1.00 89.69 86 ASP A C 1
ATOM 701 O O . ASP A 1 86 ? -0.254 9.626 1.424 1.00 89.69 86 ASP A O 1
ATOM 705 N N . VAL A 1 87 ? -2.453 9.173 1.503 1.00 88.94 87 VAL A N 1
ATOM 706 C CA . VAL A 1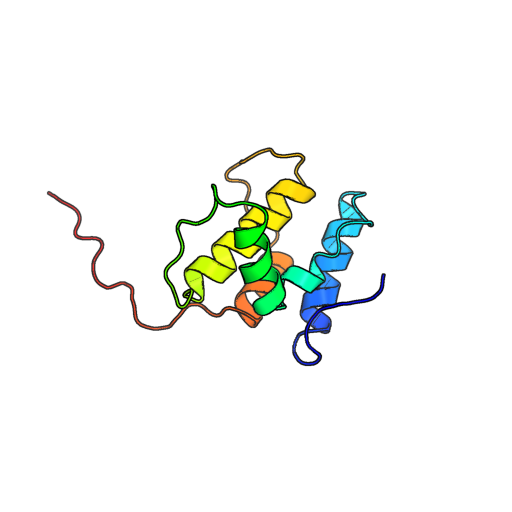 87 ? -2.334 7.769 1.079 1.00 88.94 87 VAL A CA 1
ATOM 707 C C . VAL A 1 87 ? -1.754 7.690 -0.335 1.00 88.94 87 VAL A C 1
ATOM 709 O O . VAL A 1 87 ? -0.867 6.882 -0.621 1.00 88.94 87 VAL A O 1
ATOM 712 N N . GLU A 1 88 ? -2.220 8.548 -1.245 1.00 87.56 88 GLU A N 1
ATOM 713 C CA . GLU A 1 88 ? -1.717 8.578 -2.614 1.00 87.56 88 GLU A CA 1
ATOM 714 C C . GLU A 1 88 ? -0.245 9.024 -2.681 1.00 87.56 88 GLU A C 1
ATOM 716 O O . GLU A 1 88 ? 0.530 8.454 -3.458 1.00 87.56 88 GLU A O 1
ATOM 721 N N . ALA A 1 89 ? 0.153 9.994 -1.857 1.00 88.88 89 ALA A N 1
ATOM 722 C CA . ALA A 1 89 ? 1.523 10.474 -1.726 1.00 88.88 89 ALA A CA 1
ATOM 723 C C . ALA A 1 89 ? 2.447 9.401 -1.135 1.00 88.88 89 ALA A C 1
ATOM 725 O O . ALA A 1 89 ? 3.543 9.200 -1.656 1.00 88.88 89 ALA A O 1
ATOM 726 N N . ALA A 1 90 ? 1.991 8.653 -0.126 1.00 89.50 90 ALA A N 1
ATOM 727 C CA . ALA A 1 90 ? 2.731 7.537 0.464 1.00 89.50 90 ALA A CA 1
ATOM 728 C C . ALA A 1 90 ? 3.080 6.467 -0.588 1.00 89.50 90 ALA A C 1
ATOM 730 O O . ALA A 1 90 ? 4.237 6.062 -0.719 1.00 89.50 90 ALA A O 1
ATOM 731 N N . ILE A 1 91 ? 2.103 6.077 -1.415 1.00 89.06 91 ILE A N 1
ATOM 732 C CA . ILE A 1 91 ? 2.307 5.110 -2.506 1.00 89.06 91 ILE A CA 1
ATOM 733 C C . ILE A 1 91 ? 3.234 5.688 -3.587 1.00 89.06 91 ILE A C 1
ATOM 735 O O . ILE A 1 91 ? 4.140 5.000 -4.059 1.00 89.06 91 ILE A O 1
ATOM 739 N N . LYS A 1 92 ? 3.026 6.949 -3.991 1.00 88.69 92 LYS A N 1
ATOM 740 C CA . LYS A 1 92 ? 3.865 7.632 -4.993 1.00 88.69 92 LYS A CA 1
ATOM 741 C C . LYS A 1 92 ? 5.310 7.799 -4.533 1.00 88.69 92 LYS A C 1
ATOM 743 O O . LYS A 1 92 ? 6.207 7.725 -5.360 1.00 88.69 92 LYS A O 1
ATOM 748 N N . SER A 1 93 ? 5.545 7.985 -3.238 1.00 88.06 93 SER A N 1
ATOM 749 C CA . SER A 1 93 ? 6.897 8.081 -2.687 1.00 88.06 93 SER A CA 1
ATOM 750 C C . SER A 1 93 ? 7.691 6.792 -2.905 1.00 88.06 93 SER A C 1
ATOM 752 O O . SER A 1 93 ? 8.892 6.860 -3.146 1.00 88.06 93 SER A O 1
ATOM 754 N N . ARG A 1 94 ? 7.035 5.624 -2.834 1.00 87.56 94 ARG A N 1
ATOM 755 C CA . ARG A 1 94 ? 7.668 4.317 -3.077 1.00 87.56 94 ARG A CA 1
ATOM 756 C C . ARG A 1 94 ? 7.747 3.960 -4.557 1.00 87.56 94 ARG A C 1
ATOM 758 O O . ARG A 1 94 ? 8.743 3.387 -5.003 1.00 87.56 94 ARG A O 1
ATOM 765 N N . TYR A 1 95 ? 6.684 4.262 -5.289 1.00 87.75 95 TYR A N 1
ATOM 766 C CA . TYR A 1 95 ? 6.536 3.966 -6.706 1.00 87.75 95 TYR A CA 1
ATOM 767 C C . TYR A 1 95 ? 6.312 5.288 -7.445 1.00 87.75 95 TYR A C 1
ATOM 769 O O . TYR A 1 95 ? 5.164 5.611 -7.769 1.00 87.75 95 TYR A O 1
ATOM 777 N N . PRO A 1 96 ? 7.366 6.083 -7.690 1.00 84.69 96 PRO A N 1
ATOM 778 C CA . PRO A 1 96 ? 7.230 7.388 -8.324 1.00 84.69 96 PRO A CA 1
ATOM 779 C C . PRO A 1 96 ? 6.697 7.252 -9.746 1.00 84.69 96 PRO A C 1
ATOM 781 O O . PRO A 1 96 ? 6.874 6.220 -10.407 1.00 84.69 96 PRO A O 1
ATOM 784 N N . ASP A 1 97 ? 5.998 8.282 -10.221 1.00 78.75 97 ASP A N 1
ATOM 785 C CA . ASP A 1 97 ? 5.694 8.400 -11.642 1.00 78.75 97 ASP A CA 1
ATOM 786 C C . ASP A 1 97 ? 7.020 8.300 -12.406 1.00 78.75 97 ASP A C 1
ATOM 788 O O . ASP A 1 97 ? 7.944 9.064 -12.142 1.00 78.75 97 ASP A O 1
ATOM 792 N N . GLU A 1 98 ? 7.160 7.291 -13.275 1.00 65.94 98 GLU A N 1
ATOM 793 C CA . GLU A 1 98 ? 8.327 7.236 -14.147 1.00 65.94 98 GLU A CA 1
ATOM 794 C C . GLU A 1 98 ? 8.248 8.458 -15.057 1.00 65.94 98 GLU A C 1
ATOM 796 O O . GLU A 1 98 ? 7.394 8.548 -15.946 1.00 65.94 98 GLU A O 1
ATOM 801 N N . ASP A 1 99 ? 9.112 9.426 -14.781 1.00 52.31 99 ASP A N 1
ATOM 802 C CA . ASP A 1 99 ? 9.355 10.578 -15.629 1.00 52.31 99 ASP A CA 1
ATOM 803 C C . ASP A 1 99 ? 9.907 10.041 -16.964 1.00 52.31 99 ASP A C 1
ATOM 805 O O . ASP A 1 99 ? 11.098 9.763 -17.093 1.00 52.31 99 ASP A O 1
ATOM 809 N N . GLY A 1 100 ? 9.029 9.757 -17.941 1.00 46.62 100 GLY A N 1
ATOM 810 C CA . GLY A 1 100 ? 9.484 9.408 -19.294 1.00 46.62 100 GLY A CA 1
ATOM 811 C C . GLY A 1 100 ? 8.706 8.416 -20.166 1.00 46.62 100 GLY A C 1
ATOM 812 O O . GLY A 1 100 ? 9.242 8.057 -21.214 1.00 46.62 100 GLY A O 1
ATOM 813 N N . ALA A 1 101 ? 7.477 7.981 -19.853 1.00 42.78 101 ALA A N 1
ATOM 814 C CA . ALA A 1 101 ? 6.736 7.098 -20.776 1.00 42.78 101 ALA A CA 1
ATOM 815 C C . ALA A 1 101 ? 5.252 7.439 -21.000 1.00 42.78 101 ALA A C 1
ATOM 817 O O . ALA A 1 101 ? 4.438 6.558 -21.254 1.00 42.78 101 ALA A O 1
ATOM 818 N N . TYR A 1 102 ? 4.895 8.724 -21.090 1.00 43.47 102 TYR A N 1
ATOM 819 C CA . TYR A 1 102 ? 3.773 9.119 -21.959 1.00 43.47 102 TYR A CA 1
ATOM 820 C C . TYR A 1 102 ? 4.222 9.069 -23.434 1.00 43.47 102 TYR A C 1
ATOM 822 O O . TYR A 1 102 ? 4.241 10.073 -24.146 1.00 43.47 102 TYR A O 1
ATOM 830 N N . LYS A 1 103 ? 4.593 7.882 -23.938 1.00 41.03 103 LYS A N 1
ATOM 831 C CA . LYS A 1 103 ? 4.667 7.648 -25.387 1.00 41.03 103 LYS A CA 1
ATOM 832 C C . LYS A 1 103 ? 3.272 7.302 -25.895 1.00 41.03 103 LYS A C 1
ATOM 834 O O . LYS A 1 103 ? 2.898 6.148 -26.032 1.00 41.03 103 LYS A O 1
ATOM 839 N N . GLY A 1 104 ? 2.530 8.356 -26.221 1.00 42.22 104 GLY A N 1
ATOM 840 C CA . GLY A 1 104 ? 1.518 8.321 -27.269 1.00 42.22 104 GLY A CA 1
ATOM 841 C C . GLY A 1 104 ? 0.257 7.525 -26.954 1.00 42.22 104 GLY A C 1
ATOM 842 O O . GLY A 1 104 ? 0.000 6.499 -27.580 1.00 42.22 104 GLY A O 1
ATOM 843 N N . PHE A 1 105 ? -0.641 8.114 -26.164 1.00 41.62 105 PHE A N 1
ATOM 844 C CA . PHE A 1 105 ? -2.057 7.967 -26.489 1.00 41.62 105 PHE A CA 1
ATOM 845 C C . PHE A 1 105 ? -2.275 8.677 -27.834 1.00 41.62 105 PHE A C 1
ATOM 847 O O . PHE A 1 105 ? -2.537 9.878 -27.894 1.00 41.62 105 PHE A O 1
ATOM 854 N N . LYS A 1 106 ? -2.067 7.965 -28.951 1.00 42.88 106 LYS A N 1
ATOM 855 C CA . LYS A 1 106 ? -2.568 8.431 -30.243 1.00 42.88 106 LYS A CA 1
ATOM 856 C C . LYS A 1 106 ? -4.085 8.377 -30.148 1.00 42.88 106 LYS A C 1
ATOM 858 O O . LYS A 1 106 ? -4.682 7.314 -30.297 1.00 42.88 106 LYS A O 1
ATOM 863 N N . SER A 1 107 ? -4.696 9.531 -29.907 1.00 47.12 107 SER A N 1
ATOM 864 C CA . SER A 1 107 ? -6.097 9.758 -30.232 1.00 47.12 107 SER A CA 1
ATOM 865 C C . SER A 1 107 ? -6.299 9.347 -31.689 1.00 47.12 107 SER A C 1
ATOM 867 O O . SER A 1 107 ? -5.802 10.012 -32.596 1.00 47.12 107 SER A O 1
ATOM 869 N N . LYS A 1 108 ? -6.976 8.217 -31.921 1.00 49.91 108 LYS A N 1
ATOM 870 C CA . LYS A 1 108 ? -7.545 7.910 -33.234 1.00 49.91 108 LYS A CA 1
ATOM 871 C C . LYS A 1 108 ? -8.560 9.011 -33.529 1.00 49.91 108 LYS A C 1
ATOM 873 O O . LYS A 1 108 ? -9.592 9.080 -32.863 1.00 49.91 108 LYS A O 1
ATOM 878 N N . LYS A 1 109 ? -8.251 9.861 -34.498 1.00 42.19 109 LYS A N 1
ATOM 879 C CA . LYS A 1 109 ? -9.235 10.655 -35.219 1.00 42.19 109 LYS A CA 1
ATOM 880 C C . LYS A 1 109 ? -8.978 10.482 -36.704 1.00 42.19 109 LYS A C 1
ATOM 882 O O . LYS A 1 109 ? -7.782 10.388 -37.062 1.00 42.19 109 LYS A O 1
#